Protein AF-A0A2W0AST9-F1 (afdb_monomer_lite)

Foldseek 3Di:
DLLDLVVLVVLCVDPDPSRDPPVCSVVSPVVSVVVVVVVVVVVCVVCVCCVVCCVVVDDDDDDD

Secondary structure (DSSP, 8-state):
----HHHHHHHHT--STT---GGGHHHHHHHHHHHHHHHHHHHHHH-TTHHHHHHHH-------

pLDDT: mean 90.36, std 9.8, range [53.5, 97.94]

Structure (mmCIF, N/CA/C/O backbone):
data_AF-A0A2W0AST9-F1
#
_entry.id   AF-A0A2W0AST9-F1
#
loop_
_atom_site.group_PDB
_atom_site.id
_atom_site.type_symbol
_atom_site.label_atom_id
_atom_site.label_alt_id
_atom_site.label_comp_id
_atom_site.label_asym_id
_atom_site.label_entity_id
_atom_site.label_seq_id
_atom_site.pdbx_PDB_ins_code
_atom_site.Cartn_x
_atom_site.Cartn_y
_atom_site.Cartn_z
_atom_site.occupancy
_atom_site.B_iso_or_equiv
_atom_site.auth_seq_id
_atom_site.auth_comp_id
_atom_site.auth_asym_id
_atom_site.auth_atom_id
_atom_site.pdbx_PDB_model_num
ATOM 1 N N . SER A 1 1 ? 10.689 -5.914 1.399 1.00 58.19 1 SER A N 1
ATOM 2 C CA . SER A 1 1 ? 9.274 -5.875 1.810 1.00 58.19 1 SER A CA 1
ATOM 3 C C . SER A 1 1 ? 8.477 -5.168 0.728 1.00 58.19 1 SER A C 1
ATOM 5 O O . SER A 1 1 ? 8.943 -4.136 0.262 1.00 58.19 1 SER A O 1
ATOM 7 N N . PHE A 1 2 ? 7.357 -5.741 0.279 1.00 63.34 2 PHE A N 1
ATOM 8 C CA . PHE A 1 2 ? 6.569 -5.237 -0.859 1.00 63.34 2 PHE A CA 1
ATOM 9 C C . PHE A 1 2 ? 5.410 -4.313 -0.449 1.00 63.34 2 PHE A C 1
ATOM 11 O O . PHE A 1 2 ? 4.834 -3.656 -1.307 1.00 63.34 2 PHE A O 1
ATOM 18 N N . ALA A 1 3 ? 5.090 -4.222 0.846 1.00 84.38 3 ALA A N 1
ATOM 19 C CA . ALA A 1 3 ? 3.974 -3.426 1.361 1.00 84.38 3 ALA A CA 1
ATOM 20 C C . ALA A 1 3 ? 4.353 -1.963 1.663 1.00 84.38 3 ALA A C 1
ATOM 22 O O . ALA A 1 3 ? 4.132 -1.471 2.766 1.00 84.38 3 ALA A O 1
ATOM 23 N N . ASN A 1 4 ? 5.005 -1.294 0.710 1.00 95.19 4 ASN A N 1
ATOM 24 C CA . ASN A 1 4 ? 5.348 0.123 0.808 1.00 95.19 4 ASN A CA 1
ATOM 25 C C . ASN A 1 4 ? 5.315 0.785 -0.588 1.00 95.19 4 ASN A C 1
ATOM 27 O O . ASN A 1 4 ? 6.160 0.438 -1.423 1.00 95.19 4 ASN A O 1
ATOM 31 N N . PRO A 1 5 ? 4.428 1.774 -0.835 1.00 95.31 5 PRO A N 1
ATOM 32 C CA . PRO A 1 5 ? 4.296 2.406 -2.147 1.00 95.31 5 PRO A CA 1
ATOM 33 C C . PRO A 1 5 ? 5.590 3.053 -2.653 1.00 95.31 5 PRO A C 1
ATOM 35 O O . PRO A 1 5 ? 5.908 2.949 -3.837 1.00 95.31 5 PRO A O 1
ATOM 38 N N . ALA A 1 6 ? 6.386 3.657 -1.764 1.00 95.94 6 ALA A N 1
ATOM 39 C CA . ALA A 1 6 ? 7.672 4.250 -2.127 1.00 95.94 6 ALA A CA 1
ATOM 40 C C . ALA A 1 6 ? 8.667 3.182 -2.604 1.00 95.94 6 ALA A C 1
ATOM 42 O O . ALA A 1 6 ? 9.369 3.374 -3.596 1.00 95.94 6 ALA A O 1
ATOM 43 N N . VAL A 1 7 ? 8.681 2.018 -1.945 1.00 95.19 7 VAL A N 1
ATOM 44 C CA . VAL A 1 7 ? 9.504 0.880 -2.377 1.00 95.19 7 VAL A CA 1
ATOM 45 C C . VAL A 1 7 ? 8.996 0.323 -3.706 1.00 95.19 7 VAL A C 1
ATOM 47 O O . VAL A 1 7 ? 9.815 -0.016 -4.555 1.00 95.19 7 VAL A O 1
ATOM 50 N N . THR A 1 8 ? 7.680 0.259 -3.934 1.00 95.69 8 THR A N 1
ATOM 51 C CA . THR A 1 8 ? 7.109 -0.171 -5.223 1.00 95.69 8 THR A CA 1
ATOM 52 C C . THR A 1 8 ? 7.577 0.717 -6.373 1.00 95.69 8 THR A C 1
ATOM 54 O O . THR A 1 8 ? 8.043 0.201 -7.389 1.00 95.69 8 THR A O 1
ATOM 57 N N . ILE A 1 9 ? 7.533 2.040 -6.191 1.00 95.69 9 ILE A N 1
ATOM 58 C CA . ILE A 1 9 ? 8.031 3.002 -7.180 1.00 95.69 9 ILE A CA 1
ATOM 59 C C . ILE A 1 9 ? 9.533 2.798 -7.396 1.00 95.69 9 ILE A C 1
ATOM 61 O O . ILE A 1 9 ? 9.958 2.582 -8.529 1.00 95.69 9 ILE A O 1
ATOM 65 N N . ALA A 1 10 ? 10.334 2.764 -6.326 1.00 95.19 10 ALA A N 1
ATOM 66 C CA . ALA A 1 10 ? 11.782 2.576 -6.427 1.00 95.19 10 ALA A CA 1
ATOM 67 C C . ALA A 1 10 ? 12.160 1.275 -7.159 1.00 95.19 10 ALA A C 1
ATOM 69 O O . ALA A 1 10 ? 13.068 1.263 -7.988 1.00 95.19 10 ALA A O 1
ATOM 70 N N . ARG A 1 11 ? 11.437 0.177 -6.904 1.00 94.81 11 ARG A N 1
ATOM 71 C CA . ARG A 1 11 ? 11.658 -1.109 -7.581 1.00 94.81 11 ARG A CA 1
ATOM 72 C C . ARG A 1 11 ? 11.293 -1.068 -9.061 1.00 94.81 11 ARG A C 1
ATOM 74 O O . ARG A 1 11 ? 11.962 -1.753 -9.831 1.00 94.81 11 ARG A O 1
ATOM 81 N N . SER A 1 12 ? 10.312 -0.258 -9.466 1.00 95.88 12 SER A N 1
ATOM 82 C CA . SER A 1 12 ? 9.980 -0.074 -10.887 1.00 95.88 12 SER A CA 1
ATOM 83 C C . SER A 1 12 ? 11.015 0.702 -11.696 1.00 95.88 12 SER A C 1
ATOM 85 O O . SER A 1 12 ? 11.051 0.590 -12.917 1.00 95.88 12 SER A O 1
ATOM 87 N N . LEU A 1 13 ? 11.900 1.429 -11.012 1.00 96.25 13 LEU A N 1
ATOM 88 C CA . LEU A 1 13 ? 13.023 2.143 -11.618 1.00 96.25 13 LEU A CA 1
ATOM 89 C C . LEU A 1 13 ? 14.299 1.288 -11.678 1.00 96.25 13 LEU A C 1
ATOM 91 O O . LEU A 1 13 ? 15.339 1.759 -12.130 1.00 96.25 13 LEU A O 1
ATOM 95 N N . SER A 1 14 ? 14.242 0.035 -11.213 1.00 92.88 14 SER A N 1
ATOM 96 C CA . SER A 1 14 ? 15.386 -0.878 -11.175 1.00 92.88 14 SER A CA 1
ATOM 97 C C . SER A 1 14 ? 15.183 -2.065 -12.115 1.00 92.88 14 SER A C 1
ATOM 99 O O . SER A 1 14 ? 14.124 -2.690 -12.104 1.00 92.88 14 SER A O 1
ATOM 101 N N . ASN A 1 15 ? 16.222 -2.439 -12.862 1.00 91.12 15 ASN A N 1
ATOM 102 C CA . ASN A 1 15 ? 16.240 -3.669 -13.658 1.00 91.12 15 ASN A CA 1
ATOM 103 C C . ASN A 1 15 ? 17.003 -4.777 -12.913 1.00 91.12 15 ASN A C 1
ATOM 105 O O . ASN A 1 15 ? 18.113 -5.152 -13.280 1.00 91.12 15 ASN A O 1
ATOM 109 N N . THR A 1 16 ? 16.439 -5.234 -11.795 1.00 90.81 16 THR A N 1
ATOM 110 C CA . THR A 1 16 ? 17.022 -6.285 -10.943 1.00 90.81 16 THR A CA 1
ATOM 111 C C . THR A 1 16 ? 16.055 -7.456 -10.806 1.00 90.81 16 THR A C 1
ATOM 113 O O . THR A 1 16 ? 14.884 -7.334 -11.154 1.00 90.81 16 THR A O 1
ATOM 116 N N . PHE A 1 17 ? 16.507 -8.573 -10.228 1.00 89.50 17 PHE A N 1
ATOM 117 C CA . PHE A 1 17 ? 15.651 -9.733 -9.936 1.00 89.50 17 PHE A CA 1
ATOM 118 C C . PHE A 1 17 ? 14.380 -9.379 -9.137 1.00 89.50 17 PHE A C 1
ATOM 120 O O . PHE A 1 17 ? 13.349 -10.021 -9.289 1.00 89.50 17 PHE A O 1
ATOM 127 N N . ALA A 1 18 ? 14.442 -8.340 -8.302 1.00 89.56 18 ALA A N 1
ATOM 128 C CA . ALA A 1 18 ? 13.312 -7.866 -7.506 1.00 89.56 18 ALA A CA 1
ATOM 129 C C . ALA A 1 18 ? 12.616 -6.625 -8.107 1.00 89.56 18 ALA A C 1
ATOM 131 O O . ALA A 1 18 ? 11.885 -5.936 -7.393 1.00 89.56 18 ALA A O 1
ATOM 132 N N . GLY A 1 19 ? 12.885 -6.291 -9.374 1.00 92.69 19 GLY A N 1
ATOM 133 C CA . GLY A 1 19 ? 12.250 -5.180 -10.080 1.00 92.69 19 GLY A CA 1
ATOM 134 C C . GLY A 1 19 ? 10.750 -5.404 -10.293 1.00 92.69 19 GLY A C 1
ATOM 135 O O . GLY A 1 19 ? 10.279 -6.537 -10.353 1.00 92.69 19 GLY A O 1
ATOM 136 N N . ILE A 1 20 ? 9.996 -4.310 -10.401 1.00 94.88 20 ILE A N 1
ATOM 137 C CA . ILE A 1 20 ? 8.548 -4.330 -10.670 1.00 94.88 20 ILE A CA 1
ATOM 138 C C . ILE A 1 20 ? 8.319 -3.731 -12.054 1.00 94.88 20 ILE A C 1
ATOM 140 O O . ILE A 1 20 ? 8.891 -2.695 -12.378 1.00 94.88 20 ILE A O 1
ATOM 144 N N . ARG A 1 21 ? 7.490 -4.349 -12.898 1.00 95.31 21 ARG A N 1
ATOM 145 C CA . ARG A 1 21 ? 7.187 -3.752 -14.207 1.00 95.31 21 ARG A CA 1
ATOM 146 C C . ARG A 1 21 ? 6.399 -2.456 -13.980 1.00 95.31 21 ARG A C 1
ATOM 148 O O . ARG A 1 21 ? 5.497 -2.460 -13.143 1.00 95.31 21 ARG A O 1
ATOM 155 N N . PRO A 1 22 ? 6.660 -1.365 -14.721 1.00 95.19 22 PRO A N 1
ATOM 156 C CA . PRO A 1 22 ? 5.941 -0.103 -14.523 1.00 95.19 22 PRO A CA 1
ATOM 157 C C . PRO A 1 22 ? 4.410 -0.237 -14.590 1.00 95.19 22 PRO A C 1
ATOM 159 O O . PRO A 1 22 ? 3.699 0.422 -13.837 1.00 95.19 22 PRO A O 1
ATOM 162 N N . THR A 1 23 ? 3.900 -1.146 -15.429 1.00 97.12 23 THR A N 1
ATOM 163 C CA . THR A 1 23 ? 2.464 -1.459 -15.550 1.00 97.12 23 THR A CA 1
ATOM 164 C C . THR A 1 23 ? 1.857 -2.068 -14.288 1.00 97.12 23 THR A C 1
ATOM 166 O O . THR A 1 23 ? 0.657 -1.940 -14.060 1.00 97.12 23 THR A O 1
ATOM 169 N N . ASP A 1 24 ? 2.679 -2.697 -13.451 1.00 96.19 24 ASP A N 1
ATOM 170 C CA . ASP A 1 24 ? 2.240 -3.429 -12.265 1.00 96.19 24 ASP A CA 1
ATOM 171 C C . ASP A 1 24 ? 2.284 -2.538 -11.008 1.00 96.19 24 ASP A C 1
ATOM 173 O O . ASP A 1 24 ? 1.752 -2.914 -9.965 1.00 96.19 24 ASP A O 1
ATOM 177 N N . VAL A 1 25 ? 2.853 -1.326 -11.096 1.00 96.19 25 VAL A N 1
ATOM 178 C CA . VAL A 1 25 ? 2.982 -0.381 -9.970 1.00 96.19 25 VAL A CA 1
ATOM 179 C C . VAL A 1 25 ? 1.623 -0.027 -9.373 1.00 96.19 25 VAL A C 1
ATOM 181 O O . VAL A 1 25 ? 1.435 -0.137 -8.161 1.00 96.19 25 VAL A O 1
ATOM 184 N N . LEU A 1 26 ? 0.666 0.380 -10.211 1.00 97.25 26 LEU A N 1
ATOM 185 C CA . LEU A 1 26 ? -0.651 0.805 -9.741 1.00 97.25 26 LEU A CA 1
ATOM 186 C C . LEU A 1 26 ? -1.429 -0.354 -9.079 1.00 97.25 26 LEU A C 1
ATOM 188 O O . LEU A 1 26 ? -1.869 -0.170 -7.942 1.00 97.25 26 LEU A O 1
ATOM 192 N N . PRO A 1 27 ? -1.535 -1.557 -9.687 1.00 97.00 27 PRO A N 1
ATOM 193 C CA . PRO A 1 27 ? -2.102 -2.729 -9.014 1.00 97.00 27 PRO A CA 1
ATOM 194 C C . PRO A 1 27 ? -1.434 -3.062 -7.673 1.00 97.00 27 PRO A C 1
ATOM 196 O O . PRO A 1 27 ? -2.132 -3.331 -6.693 1.00 97.00 27 PRO A O 1
ATOM 199 N N . PHE A 1 28 ? -0.099 -2.999 -7.593 1.00 95.88 28 PHE A N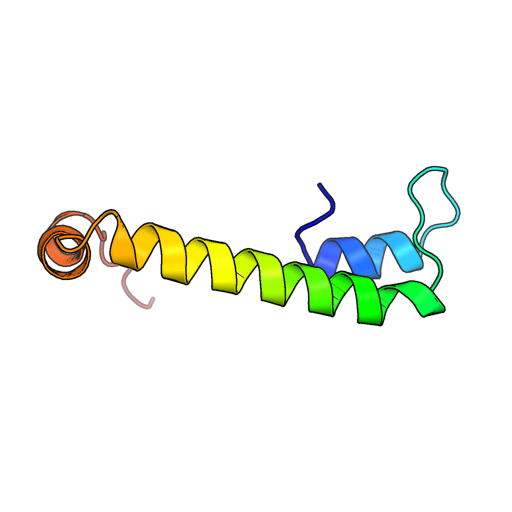 1
ATOM 200 C CA . PHE A 1 28 ? 0.624 -3.247 -6.343 1.00 95.88 28 PHE A CA 1
ATOM 201 C C . PHE A 1 28 ? 0.244 -2.242 -5.257 1.00 95.88 28 PHE A C 1
ATOM 203 O O . PHE A 1 28 ? -0.012 -2.644 -4.126 1.00 95.88 28 PHE A O 1
ATOM 210 N N . ILE A 1 29 ? 0.203 -0.947 -5.573 1.00 97.00 29 ILE A N 1
ATOM 211 C CA . ILE A 1 29 ? -0.142 0.096 -4.598 1.00 97.00 29 ILE A CA 1
ATOM 212 C C . ILE A 1 29 ? -1.586 -0.078 -4.107 1.00 97.00 29 ILE A C 1
ATOM 214 O O . ILE A 1 29 ? -1.842 0.023 -2.908 1.00 97.00 29 ILE A O 1
ATOM 218 N N . MET A 1 30 ? -2.520 -0.418 -4.998 1.00 97.81 30 MET A N 1
ATOM 219 C CA . MET A 1 30 ? -3.910 -0.681 -4.613 1.00 97.81 30 MET A CA 1
ATOM 220 C C . MET A 1 30 ? -4.029 -1.870 -3.654 1.00 97.81 30 MET A C 1
ATOM 222 O O . MET A 1 30 ? -4.718 -1.775 -2.638 1.00 97.81 30 MET A O 1
ATOM 226 N N . ALA A 1 31 ? -3.308 -2.965 -3.915 1.00 97.00 31 ALA A N 1
ATOM 227 C CA . ALA A 1 31 ? -3.278 -4.118 -3.017 1.00 97.00 31 ALA A CA 1
ATOM 228 C C . ALA A 1 31 ? -2.692 -3.771 -1.635 1.00 97.00 31 ALA A C 1
ATOM 230 O O . ALA A 1 31 ? -3.147 -4.291 -0.617 1.00 97.00 31 ALA A O 1
ATOM 231 N N . GLN A 1 32 ? -1.717 -2.861 -1.579 1.00 97.00 32 GLN A N 1
ATOM 232 C CA . GLN A 1 32 ? -1.128 -2.400 -0.320 1.00 97.00 32 GLN A CA 1
ATOM 233 C C . GLN A 1 32 ? -2.110 -1.582 0.509 1.00 97.00 32 GLN A C 1
ATOM 235 O O . GLN A 1 32 ? -2.219 -1.814 1.711 1.00 97.00 32 GLN A O 1
ATOM 240 N N . PHE A 1 33 ? -2.855 -0.669 -0.118 1.00 97.50 33 PHE A N 1
ATOM 241 C CA . PHE A 1 33 ? -3.916 0.062 0.572 1.00 97.50 33 PHE A CA 1
ATOM 242 C C . PHE A 1 33 ? -5.0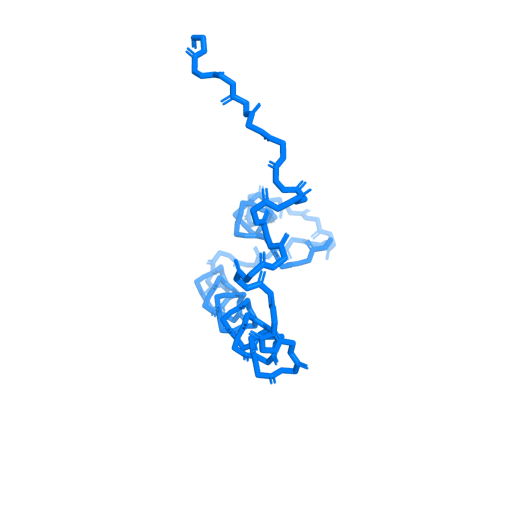29 -0.867 1.043 1.00 97.50 33 PHE A C 1
ATOM 244 O O . PHE A 1 33 ? -5.479 -0.730 2.178 1.00 97.50 33 PHE A O 1
ATOM 251 N N . ALA A 1 34 ? -5.424 -1.842 0.222 1.00 97.75 34 ALA A N 1
ATOM 252 C CA . ALA A 1 34 ? -6.403 -2.846 0.620 1.00 97.75 34 ALA A CA 1
ATOM 253 C C . ALA A 1 34 ? -5.923 -3.626 1.855 1.00 97.75 34 ALA A C 1
ATOM 255 O O . ALA A 1 34 ? -6.626 -3.672 2.859 1.00 97.75 34 ALA A O 1
ATOM 256 N N . GLY A 1 35 ? -4.697 -4.158 1.828 1.00 96.69 35 GLY A N 1
ATOM 257 C CA . GLY A 1 35 ? -4.120 -4.882 2.961 1.00 96.69 35 GLY A CA 1
ATOM 258 C C . GLY A 1 35 ? -3.964 -4.017 4.214 1.00 96.69 35 GLY A C 1
ATOM 259 O O . GLY A 1 35 ? -4.320 -4.452 5.309 1.00 96.69 35 GLY A O 1
ATOM 260 N N . GLY A 1 36 ? -3.488 -2.779 4.058 1.00 96.50 36 GLY A N 1
ATOM 261 C CA . GLY A 1 36 ? -3.359 -1.816 5.150 1.00 96.50 36 GLY A CA 1
ATOM 262 C C . GLY A 1 36 ? -4.705 -1.503 5.800 1.00 96.50 36 GLY A C 1
ATOM 263 O O . GLY A 1 36 ? -4.836 -1.608 7.017 1.00 96.50 36 GLY A O 1
ATOM 264 N N . LEU A 1 37 ? -5.727 -1.212 4.991 1.00 97.69 37 LEU A N 1
ATOM 265 C CA . LEU A 1 37 ? -7.078 -0.939 5.473 1.00 97.69 37 LEU A CA 1
ATOM 266 C C . LEU A 1 37 ? -7.690 -2.162 6.165 1.00 97.69 37 LEU A C 1
ATOM 268 O O . LEU A 1 37 ? -8.232 -2.034 7.262 1.00 97.69 37 LEU A O 1
ATOM 272 N N .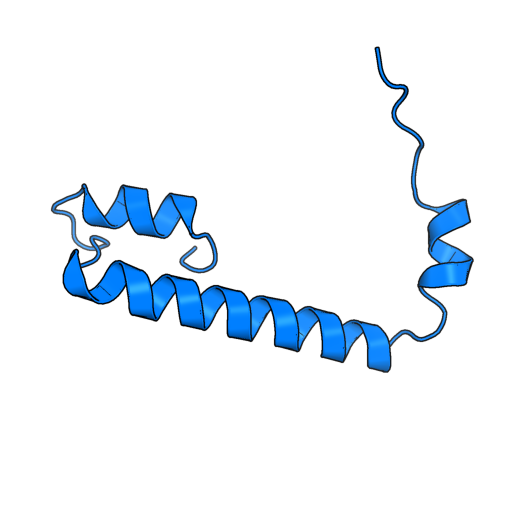 SER A 1 38 ? -7.572 -3.351 5.567 1.00 97.94 38 SER A N 1
ATOM 273 C CA . SER A 1 38 ? -8.052 -4.596 6.172 1.00 97.94 38 SER A CA 1
ATOM 274 C C . SER A 1 38 ? -7.397 -4.855 7.526 1.00 97.94 38 SER A C 1
ATOM 276 O O . SER A 1 38 ? -8.100 -5.170 8.485 1.00 97.94 38 SER A O 1
ATOM 278 N N . ALA A 1 39 ? -6.079 -4.667 7.640 1.00 96.31 39 AL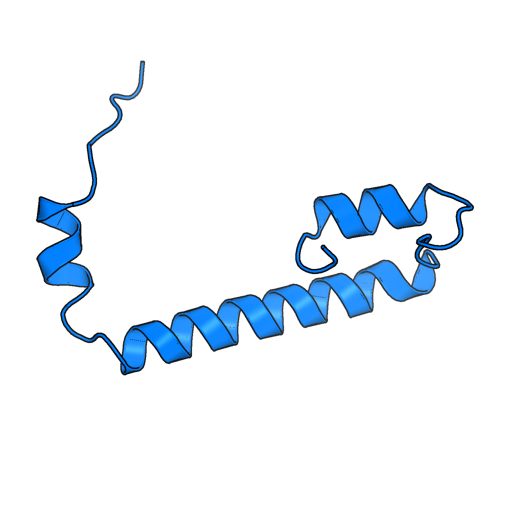A A N 1
ATOM 279 C CA . ALA A 1 39 ? -5.374 -4.800 8.909 1.00 96.31 39 ALA A CA 1
ATOM 280 C C . ALA A 1 39 ? -5.877 -3.775 9.938 1.00 96.31 39 ALA A C 1
ATOM 282 O O . ALA A 1 39 ? -6.198 -4.149 11.065 1.00 96.31 39 ALA A O 1
ATOM 283 N N . THR A 1 40 ? -6.018 -2.502 9.556 1.00 95.06 40 THR A N 1
ATOM 284 C CA . THR A 1 40 ? -6.546 -1.459 10.448 1.00 95.06 40 THR A CA 1
ATOM 285 C C . THR A 1 40 ? -7.934 -1.814 10.983 1.00 95.06 40 THR A C 1
ATOM 287 O O . THR A 1 40 ? -8.159 -1.739 12.191 1.00 95.06 40 THR A O 1
ATOM 290 N N . LEU A 1 41 ? -8.857 -2.236 10.114 1.00 96.31 41 LEU A N 1
ATOM 291 C CA . LEU A 1 41 ? -10.217 -2.613 10.511 1.00 96.31 41 LEU A CA 1
ATOM 292 C C . LEU A 1 41 ? -10.231 -3.857 11.405 1.00 96.31 41 LEU A C 1
ATOM 294 O O . LEU A 1 41 ? -10.937 -3.884 12.414 1.00 96.31 41 LEU A O 1
ATOM 298 N N . LEU A 1 42 ? -9.411 -4.858 11.078 1.00 97.25 42 LEU A N 1
ATOM 299 C CA . LEU A 1 42 ? -9.284 -6.076 11.871 1.00 97.25 42 LEU A CA 1
ATOM 300 C C . LEU A 1 42 ? -8.810 -5.766 13.296 1.00 97.25 42 LEU A C 1
ATOM 302 O O . LEU A 1 42 ? -9.466 -6.150 14.262 1.00 97.25 42 LEU A O 1
ATOM 306 N N . PHE A 1 43 ? -7.712 -5.021 13.449 1.00 94.94 43 PHE A N 1
ATOM 307 C CA . PHE A 1 43 ? -7.189 -4.665 14.771 1.00 94.94 43 PHE A CA 1
ATOM 308 C C . PHE A 1 43 ? -8.128 -3.741 15.544 1.00 94.94 43 PHE A C 1
ATOM 310 O O . PHE A 1 43 ? -8.262 -3.877 16.761 1.00 94.94 43 PHE A O 1
ATOM 317 N N . ARG A 1 44 ? -8.839 -2.846 14.849 1.00 92.62 44 ARG A N 1
ATOM 318 C CA . ARG A 1 44 ? -9.883 -2.021 15.461 1.00 92.62 44 ARG A CA 1
ATOM 319 C C . ARG A 1 44 ? -10.993 -2.872 16.081 1.00 92.62 44 ARG A C 1
ATOM 321 O O . ARG A 1 44 ? -11.462 -2.528 17.163 1.00 92.62 44 ARG A O 1
ATOM 328 N N . SER A 1 45 ? -11.386 -3.960 15.416 1.00 95.38 45 SER A N 1
ATOM 329 C CA . SER A 1 45 ? -12.395 -4.899 15.916 1.00 95.38 45 SER A CA 1
ATOM 330 C C . SER A 1 45 ? -11.869 -5.782 17.048 1.00 95.38 45 SER A C 1
ATOM 332 O O . SER A 1 45 ? -12.596 -6.036 18.004 1.00 95.38 45 SER A O 1
ATOM 334 N N . LEU A 1 46 ? -10.627 -6.262 16.950 1.00 96.38 46 LEU A N 1
ATOM 335 C CA . LEU A 1 46 ? -10.036 -7.158 17.947 1.00 96.38 46 LEU A CA 1
ATOM 336 C C . LEU A 1 46 ? -9.692 -6.445 19.261 1.00 96.38 46 LEU A C 1
ATOM 338 O O . LEU A 1 46 ? -9.690 -7.078 20.314 1.00 96.38 46 LEU A O 1
ATOM 342 N N . ILE A 1 47 ? -9.396 -5.140 19.215 1.00 93.69 47 ILE A N 1
ATOM 343 C CA . ILE A 1 47 ? -8.921 -4.375 20.375 1.00 93.69 47 ILE A CA 1
ATOM 344 C C . ILE A 1 47 ? -9.775 -3.106 20.572 1.00 93.69 47 ILE A C 1
ATOM 346 O O . ILE A 1 47 ? -9.324 -1.981 20.326 1.00 93.69 47 ILE A O 1
ATOM 350 N N . PRO A 1 48 ? -11.024 -3.243 21.048 1.00 88.00 48 PRO A N 1
ATOM 351 C CA . PRO A 1 48 ? -11.953 -2.118 21.179 1.00 88.00 48 PRO A CA 1
ATOM 352 C C . PRO A 1 48 ? -11.468 -1.029 22.154 1.00 88.00 48 PRO A C 1
ATOM 354 O O . PRO A 1 48 ? -11.789 0.145 21.961 1.00 88.00 48 PRO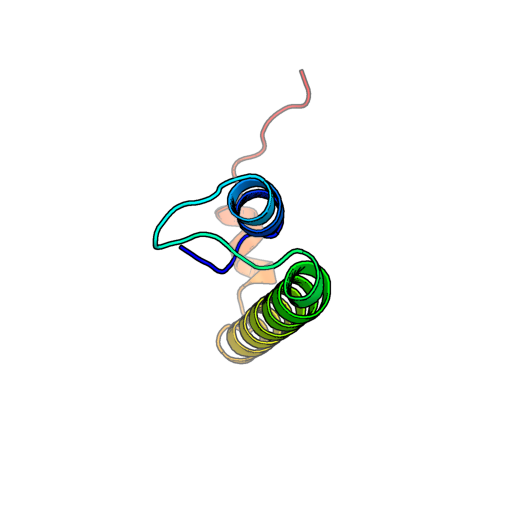 A O 1
ATOM 357 N N . GLY A 1 49 ? -10.645 -1.391 23.149 1.00 88.38 49 GLY A N 1
ATOM 358 C CA . GLY A 1 49 ? -10.077 -0.477 24.152 1.00 88.38 49 GLY A CA 1
ATOM 359 C C . GLY A 1 49 ? -8.935 0.427 23.665 1.00 88.38 49 GLY A C 1
ATOM 360 O O . GLY A 1 49 ? -8.528 1.326 24.401 1.00 88.38 49 GLY A O 1
ATOM 361 N N . LEU A 1 50 ? -8.445 0.243 22.429 1.00 84.06 50 LEU A N 1
ATOM 362 C CA . LEU A 1 50 ? -7.342 1.030 21.853 1.00 84.06 50 LEU A CA 1
ATOM 363 C C . LEU A 1 50 ? -7.474 2.558 22.035 1.00 84.06 50 LEU A C 1
ATOM 365 O O . LEU A 1 50 ? -6.493 3.166 22.455 1.00 84.06 50 LEU A O 1
ATOM 369 N N . PRO A 1 51 ? -8.630 3.211 21.779 1.00 83.56 51 PRO A N 1
ATOM 370 C CA . PRO A 1 51 ? -8.747 4.669 21.887 1.00 83.56 51 PRO A CA 1
ATOM 371 C C . PRO A 1 51 ? -8.566 5.186 23.314 1.00 83.56 51 PRO A C 1
ATOM 373 O O . PRO A 1 51 ? -8.043 6.280 23.518 1.00 83.56 51 PRO A O 1
ATOM 376 N N . SER A 1 52 ? -8.999 4.399 24.300 1.00 87.38 52 SER A N 1
ATOM 377 C CA . SER A 1 52 ? -8.881 4.746 25.715 1.00 87.38 52 SER A CA 1
ATOM 378 C C . SER A 1 52 ? -7.437 4.601 26.188 1.00 87.38 52 SER A C 1
ATOM 380 O O . SER A 1 52 ? -6.922 5.483 26.869 1.00 87.38 52 SER A O 1
ATOM 382 N N . SER A 1 53 ? -6.762 3.522 25.783 1.00 85.75 53 SER A N 1
ATOM 383 C CA . SER A 1 53 ? -5.362 3.273 26.137 1.00 85.75 53 SER A CA 1
ATOM 384 C C . SER A 1 53 ? -4.385 4.181 25.392 1.00 85.75 53 SER A C 1
ATOM 386 O O . SER A 1 53 ? -3.351 4.531 25.952 1.00 85.75 53 SER A O 1
ATOM 388 N N . ALA A 1 54 ? -4.706 4.609 24.167 1.00 85.38 54 ALA A N 1
ATOM 389 C CA . ALA A 1 54 ? -3.824 5.437 23.344 1.00 85.38 54 ALA A CA 1
ATOM 390 C C . ALA A 1 54 ? -3.363 6.715 24.064 1.00 85.38 54 ALA A C 1
ATOM 392 O O . ALA A 1 54 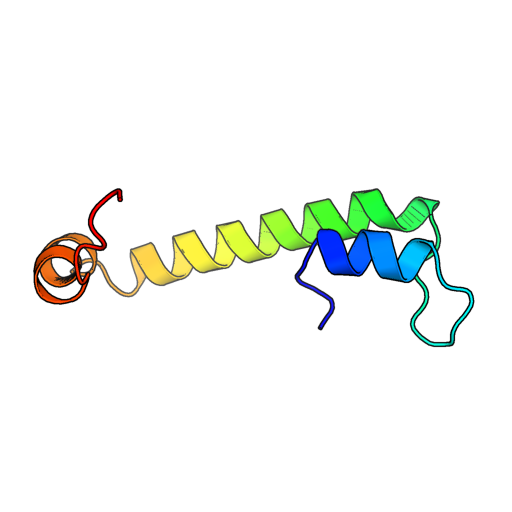? -2.192 7.068 23.977 1.00 85.38 54 ALA A O 1
ATOM 393 N N . LYS A 1 55 ? -4.238 7.358 24.849 1.00 82.31 55 LYS A N 1
ATOM 394 C CA . LYS A 1 55 ? -3.896 8.574 25.611 1.00 82.31 55 LYS A CA 1
ATOM 395 C C . LYS A 1 55 ? -2.769 8.372 26.626 1.00 82.31 55 LYS A C 1
ATOM 397 O O . LYS A 1 55 ? -2.048 9.316 26.915 1.00 82.31 55 LYS A O 1
ATOM 402 N N . ASN A 1 56 ? -2.624 7.157 27.150 1.00 87.31 56 ASN A N 1
ATOM 403 C CA . ASN A 1 56 ? -1.620 6.823 28.159 1.00 87.31 56 ASN A CA 1
ATOM 404 C C . ASN A 1 56 ? -0.308 6.309 27.542 1.00 87.31 56 ASN A C 1
ATOM 406 O O . ASN A 1 56 ? 0.671 6.144 28.260 1.00 87.31 56 ASN A O 1
ATOM 410 N N . ILE A 1 57 ? -0.303 6.001 26.240 1.00 85.75 57 ILE A N 1
ATOM 411 C CA . ILE A 1 57 ? 0.815 5.341 25.545 1.00 85.75 57 ILE A CA 1
ATOM 412 C C . ILE A 1 57 ? 1.466 6.282 24.522 1.00 85.75 57 ILE A C 1
ATOM 414 O O . ILE A 1 57 ? 2.669 6.202 24.284 1.00 85.75 57 ILE A O 1
ATOM 418 N N . VAL A 1 58 ? 0.690 7.176 23.901 1.00 87.56 58 VAL A N 1
ATOM 419 C CA . VAL A 1 58 ? 1.203 8.131 22.913 1.00 87.56 58 VAL A CA 1
ATOM 420 C C . VAL A 1 58 ? 2.006 9.215 23.630 1.00 87.56 58 VAL A C 1
ATOM 422 O O . VAL A 1 58 ? 1.446 10.063 24.319 1.00 87.56 58 VAL A O 1
ATOM 425 N N . VAL A 1 59 ? 3.326 9.195 23.442 1.00 86.50 59 VAL A N 1
ATOM 426 C CA . VAL A 1 59 ? 4.226 10.255 23.911 1.00 86.50 59 VAL A CA 1
ATOM 427 C C . VAL A 1 59 ? 4.032 11.486 23.016 1.00 86.50 59 VAL A C 1
ATOM 429 O O . VAL A 1 59 ? 4.264 11.388 21.806 1.00 86.50 59 VAL A O 1
ATOM 432 N N . PRO A 1 60 ? 3.605 12.643 23.550 1.00 82.94 60 PRO A N 1
ATOM 433 C CA . PRO A 1 60 ? 3.488 13.858 22.756 1.00 82.94 60 PRO A CA 1
ATOM 434 C C . PRO A 1 60 ? 4.875 14.290 22.272 1.00 82.94 60 PRO A C 1
ATOM 436 O O . PRO A 1 60 ? 5.798 14.443 23.067 1.00 82.94 60 PRO A O 1
ATOM 439 N N . HIS A 1 61 ? 5.021 14.470 20.962 1.00 79.81 61 HIS A N 1
ATOM 440 C CA . HIS A 1 61 ? 6.191 15.116 20.377 1.00 79.81 61 HIS A CA 1
ATOM 441 C C . HIS A 1 61 ? 5.785 16.571 20.149 1.00 79.81 61 HIS A C 1
ATOM 443 O O . HIS A 1 61 ? 4.826 16.832 19.419 1.00 79.81 61 HIS A O 1
ATOM 449 N N . GLY A 1 62 ? 6.428 17.500 20.860 1.00 69.81 62 GLY A N 1
ATOM 450 C CA . GLY A 1 62 ? 6.198 18.927 20.662 1.00 69.81 62 GLY A CA 1
ATOM 451 C C . GLY A 1 62 ? 6.511 19.302 19.217 1.00 69.81 62 GLY A C 1
ATOM 452 O O . GLY A 1 62 ? 7.492 18.817 18.656 1.00 69.81 62 GLY A O 1
ATOM 453 N N . ALA A 1 63 ? 5.652 20.120 18.612 1.00 61.75 63 ALA A N 1
ATOM 454 C CA . ALA A 1 63 ? 6.003 20.819 17.387 1.00 61.75 63 ALA A CA 1
ATOM 455 C C . ALA A 1 63 ? 7.057 21.866 17.763 1.00 61.75 63 ALA A C 1
ATOM 457 O O . ALA A 1 63 ? 6.709 22.920 18.296 1.00 61.75 63 ALA A O 1
ATOM 458 N N . GLU A 1 64 ? 8.327 21.513 17.587 1.00 53.50 64 GLU A N 1
ATOM 459 C CA . GLU A 1 64 ? 9.393 22.504 17.422 1.00 53.50 64 GLU A CA 1
ATOM 460 C C . GLU A 1 64 ? 9.339 23.081 16.004 1.00 53.50 64 GLU A C 1
ATOM 462 O O . GLU A 1 64 ? 9.075 22.299 15.056 1.00 53.50 64 GLU A O 1
#

Sequence (64 aa):
SFANPAVTIARSLSNTFAGIRPTDVLPFIMAQFAGGLSATLLFRSLIPGLPSSAKNIVVPHGAE

Radius of gyration: 17.22 Å; chains: 1; bounding box: 29×32×44 Å